Protein AF-A0A2V8Q1M4-F1 (afdb_monomer_lite)

pLDDT: mean 76.75, std 22.3, range [37.47, 98.56]

Radius of gyration: 33.98 Å; chains: 1; bounding box: 96×55×57 Å

Sequence (117 aa):
MLSSKRIPAIPNNRSHRTSIGDLMSEPSALSSDPIPDSNDELIARYRNRLDEVAELVARIRHEINNPLTGVLGQAQLLLREDLSDKARKRVQTIEELAIRIRDIVAQLRDVQKPGSE

Structure (mmCIF, N/CA/C/O backbone):
data_AF-A0A2V8Q1M4-F1
#
_entry.id   AF-A0A2V8Q1M4-F1
#
loop_
_atom_site.group_PDB
_atom_site.id
_atom_site.type_symbol
_atom_site.label_atom_id
_atom_site.label_alt_id
_atom_site.label_comp_id
_atom_site.label_asym_id
_atom_site.label_entity_id
_atom_site.label_seq_id
_atom_site.pdbx_PDB_ins_code
_atom_site.Cartn_x
_atom_site.Cartn_y
_atom_site.Cartn_z
_atom_site.occupancy
_atom_site.B_iso_or_equiv
_atom_site.auth_seq_id
_atom_site.auth_comp_id
_atom_site.auth_asym_id
_atom_site.auth_atom_id
_atom_site.pdbx_PDB_model_num
ATOM 1 N N . MET A 1 1 ? 79.508 -48.528 13.444 1.00 46.41 1 MET A N 1
ATOM 2 C CA . MET A 1 1 ? 79.043 -49.128 12.176 1.00 46.41 1 MET A CA 1
ATOM 3 C C . MET A 1 1 ? 78.119 -48.130 11.497 1.00 46.41 1 MET A C 1
ATOM 5 O O . MET A 1 1 ? 77.008 -47.924 11.964 1.00 46.41 1 MET A O 1
ATOM 9 N N . LEU A 1 2 ? 78.638 -47.410 10.498 1.00 41.03 2 LEU A N 1
ATOM 10 C CA . LEU A 1 2 ? 77.935 -46.329 9.806 1.00 41.03 2 LEU A CA 1
ATOM 11 C C . LEU A 1 2 ? 77.031 -46.913 8.713 1.00 41.03 2 LEU A C 1
ATOM 13 O O . LEU A 1 2 ? 77.524 -47.467 7.735 1.00 41.03 2 LEU A O 1
ATOM 17 N N . SER A 1 3 ? 75.714 -46.780 8.877 1.00 40.38 3 SER A N 1
ATOM 18 C CA . SER A 1 3 ? 74.740 -47.136 7.843 1.00 40.38 3 SER A CA 1
ATOM 19 C C . SER A 1 3 ? 74.539 -45.949 6.902 1.00 40.38 3 SER A C 1
ATOM 21 O O . SER A 1 3 ? 73.889 -44.963 7.247 1.00 40.38 3 SER A O 1
ATOM 23 N N . SER A 1 4 ? 75.134 -46.056 5.715 1.00 42.34 4 SER A N 1
ATOM 24 C CA . SER A 1 4 ? 75.042 -45.105 4.608 1.00 42.34 4 SER A CA 1
ATOM 25 C C . SER A 1 4 ? 73.588 -44.958 4.128 1.00 42.34 4 SER A C 1
ATOM 27 O O . SER A 1 4 ? 73.007 -45.891 3.571 1.00 42.34 4 SER A O 1
ATOM 29 N N . LYS A 1 5 ? 72.973 -43.793 4.372 1.00 48.66 5 LYS A N 1
ATOM 30 C CA . LYS A 1 5 ? 71.669 -43.412 3.803 1.00 48.66 5 LYS A CA 1
ATOM 31 C C . LYS A 1 5 ? 71.868 -43.029 2.332 1.00 48.66 5 LYS A C 1
ATOM 33 O O . LYS A 1 5 ? 72.593 -42.084 2.037 1.00 48.66 5 LYS A O 1
ATOM 38 N N . ARG A 1 6 ? 71.210 -43.744 1.411 1.00 43.50 6 ARG A N 1
ATOM 39 C CA . ARG A 1 6 ? 71.132 -43.369 -0.013 1.00 43.50 6 ARG A CA 1
ATOM 40 C C . ARG A 1 6 ? 70.381 -42.043 -0.157 1.00 43.50 6 ARG A C 1
ATOM 42 O O . ARG A 1 6 ? 69.250 -41.927 0.304 1.00 43.50 6 ARG A O 1
ATOM 49 N N . ILE A 1 7 ? 71.012 -41.073 -0.811 1.00 44.31 7 ILE A N 1
ATOM 50 C CA . ILE A 1 7 ? 70.403 -39.812 -1.248 1.00 44.31 7 ILE A CA 1
ATOM 51 C C . ILE A 1 7 ? 69.635 -40.093 -2.557 1.00 44.31 7 ILE A C 1
ATOM 53 O O . ILE A 1 7 ? 70.215 -40.715 -3.451 1.00 44.31 7 ILE A O 1
ATOM 57 N N . PRO A 1 8 ? 68.361 -39.686 -2.706 1.00 39.25 8 PRO A N 1
ATOM 58 C CA . PRO A 1 8 ? 67.649 -39.798 -3.976 1.00 39.25 8 PRO A CA 1
ATOM 59 C C . PRO A 1 8 ? 68.136 -38.736 -4.975 1.00 39.25 8 PRO A C 1
ATOM 61 O O . PRO A 1 8 ? 68.416 -37.596 -4.608 1.00 39.25 8 PRO A O 1
ATOM 64 N N . ALA A 1 9 ? 68.258 -39.133 -6.243 1.00 47.06 9 ALA A N 1
ATOM 65 C CA . ALA A 1 9 ? 68.748 -38.298 -7.335 1.00 47.06 9 ALA A CA 1
ATOM 66 C C . ALA A 1 9 ? 67.877 -37.046 -7.551 1.00 47.06 9 ALA A C 1
ATOM 68 O O . ALA A 1 9 ? 66.652 -37.130 -7.602 1.00 47.06 9 ALA A O 1
ATOM 69 N N . ILE A 1 10 ? 68.532 -35.896 -7.720 1.00 44.06 10 ILE A N 1
ATOM 70 C CA . ILE A 1 10 ? 67.909 -34.627 -8.112 1.00 44.06 10 ILE A CA 1
ATOM 71 C C . ILE A 1 10 ? 67.516 -34.741 -9.596 1.00 44.06 10 ILE A C 1
ATOM 73 O O . ILE A 1 10 ? 68.403 -34.955 -10.429 1.00 44.06 10 ILE A O 1
ATOM 77 N N . PRO A 1 11 ? 66.231 -34.614 -9.973 1.00 41.81 11 PRO A N 1
ATOM 78 C CA . PRO A 1 11 ? 65.855 -34.592 -11.377 1.00 41.81 11 PRO A CA 1
ATOM 79 C C . PRO A 1 11 ? 66.335 -33.285 -12.022 1.00 41.81 11 PRO A C 1
ATOM 81 O O . PRO A 1 11 ? 65.972 -32.184 -11.613 1.00 41.81 11 PRO A O 1
ATOM 84 N N . ASN A 1 12 ? 67.168 -33.436 -13.049 1.00 45.66 12 ASN A N 1
ATOM 85 C CA . ASN A 1 12 ? 67.625 -32.380 -13.942 1.00 45.66 12 ASN A CA 1
ATOM 86 C C . ASN A 1 12 ? 66.438 -31.861 -14.771 1.00 45.66 12 ASN A C 1
ATOM 88 O O . ASN A 1 12 ? 66.142 -32.418 -15.829 1.00 45.66 12 ASN A O 1
ATOM 92 N N . ASN A 1 13 ? 65.736 -30.832 -14.291 1.00 40.72 13 ASN A N 1
A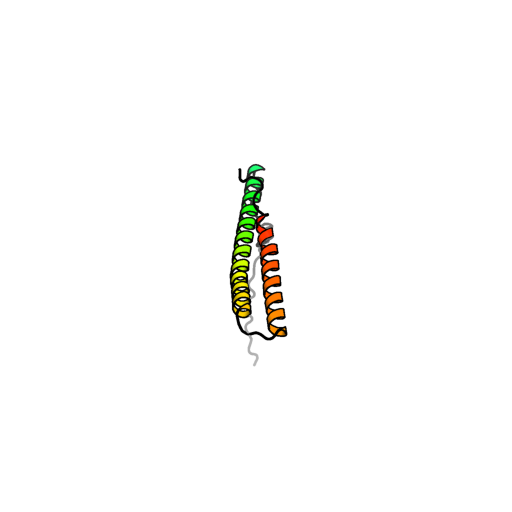TOM 93 C CA . ASN A 1 13 ? 64.693 -30.193 -15.085 1.00 40.72 13 ASN A CA 1
ATOM 94 C C . ASN A 1 13 ? 65.325 -29.103 -15.954 1.00 40.72 13 ASN A C 1
ATOM 96 O O . ASN A 1 13 ? 65.658 -28.014 -15.481 1.00 40.72 13 ASN A O 1
ATOM 100 N N . ARG A 1 14 ? 65.542 -29.449 -17.228 1.00 43.19 14 ARG A N 1
ATOM 101 C CA . ARG A 1 14 ? 65.981 -28.526 -18.278 1.00 43.19 14 ARG A CA 1
ATOM 102 C C . ARG A 1 14 ? 65.124 -27.267 -18.243 1.00 43.19 14 ARG A C 1
ATOM 104 O O . ARG A 1 14 ? 63.909 -27.330 -18.102 1.00 43.19 14 ARG A O 1
ATOM 111 N N . SER A 1 15 ? 65.791 -26.140 -18.441 1.00 48.41 15 SER A N 1
ATOM 112 C CA . SER A 1 15 ? 65.221 -24.818 -18.642 1.00 48.41 15 SER A CA 1
ATOM 113 C C . SER A 1 15 ? 64.058 -24.849 -19.640 1.00 48.41 15 SER A C 1
ATOM 115 O O . SER A 1 15 ? 64.266 -24.803 -20.853 1.00 48.41 15 SER A O 1
ATOM 117 N N . HIS A 1 16 ? 62.825 -24.882 -19.138 1.00 42.88 16 HIS A N 1
ATOM 118 C CA . HIS A 1 16 ? 61.689 -24.405 -19.904 1.00 42.88 16 HIS A CA 1
ATOM 119 C C . HIS A 1 16 ? 61.817 -22.884 -19.946 1.00 42.88 16 HIS A C 1
ATOM 121 O O . HIS A 1 16 ? 61.578 -22.195 -18.958 1.00 42.88 16 HIS A O 1
ATOM 127 N N . ARG A 1 17 ? 62.285 -22.366 -21.086 1.00 44.25 17 ARG A N 1
ATOM 128 C CA . ARG A 1 17 ? 62.056 -20.970 -21.451 1.00 44.25 17 ARG A CA 1
ATOM 129 C C . ARG A 1 17 ? 60.542 -20.782 -21.448 1.00 44.25 17 ARG A C 1
ATOM 131 O O . ARG A 1 17 ? 59.879 -21.309 -22.336 1.00 44.25 17 ARG A O 1
ATOM 138 N N . THR A 1 18 ? 60.014 -20.080 -20.453 1.00 45.28 18 THR A N 1
ATOM 139 C CA . THR A 1 18 ? 58.675 -19.499 -20.513 1.00 45.28 18 THR A CA 1
ATOM 140 C C . THR A 1 18 ? 58.617 -18.674 -21.791 1.00 45.28 18 THR A C 1
ATOM 142 O O . THR A 1 18 ? 59.376 -17.718 -21.971 1.00 45.28 18 THR A O 1
ATOM 145 N N . SER A 1 19 ? 57.791 -19.113 -22.734 1.00 51.84 19 SER A N 1
ATOM 146 C CA . SER A 1 19 ? 57.463 -18.295 -23.891 1.00 51.84 19 SER A CA 1
ATOM 147 C C . SER A 1 19 ? 56.613 -17.133 -23.386 1.00 51.84 19 SER A C 1
ATOM 149 O O . SER A 1 19 ? 55.817 -17.302 -22.466 1.00 51.84 19 SER A O 1
ATOM 151 N N . ILE A 1 20 ? 56.735 -15.958 -24.002 1.00 47.31 20 ILE A N 1
ATOM 152 C CA . ILE A 1 20 ? 55.896 -14.780 -23.709 1.00 47.31 20 ILE A CA 1
ATOM 153 C C . ILE A 1 20 ? 54.382 -15.099 -23.825 1.00 47.31 20 ILE A C 1
ATOM 155 O O . ILE A 1 20 ? 53.556 -14.352 -23.31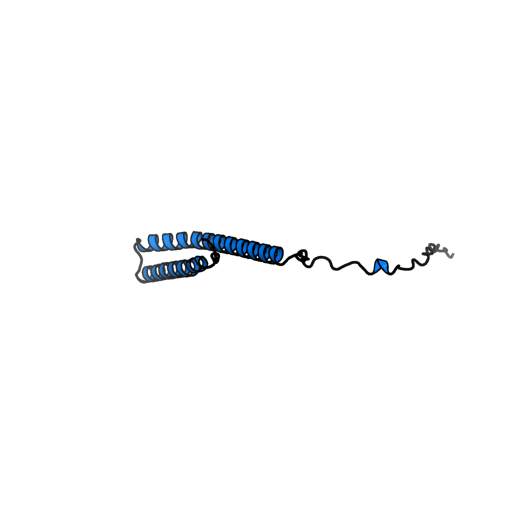2 1.00 47.31 20 ILE A O 1
ATOM 159 N N . GLY A 1 21 ? 54.017 -16.241 -24.423 1.00 46.03 21 GLY A N 1
ATOM 160 C CA . GLY A 1 21 ? 52.652 -16.771 -24.455 1.00 46.03 21 GLY A CA 1
ATOM 161 C C . GLY A 1 21 ? 52.068 -17.239 -23.112 1.00 46.03 21 GLY A C 1
ATOM 162 O O . GLY A 1 21 ? 50.849 -17.294 -23.007 1.00 46.03 21 GLY A O 1
ATOM 163 N N . ASP A 1 22 ? 52.879 -17.511 -22.082 1.00 45.72 22 ASP A N 1
ATOM 164 C CA . ASP A 1 22 ? 52.387 -18.055 -20.799 1.00 45.72 22 ASP A CA 1
ATOM 165 C C . ASP A 1 22 ? 51.968 -16.970 -19.780 1.00 45.72 22 ASP A C 1
ATOM 167 O O . ASP A 1 22 ? 51.489 -17.291 -18.695 1.00 45.72 22 ASP A O 1
ATOM 171 N N . LEU A 1 23 ? 52.122 -15.676 -20.104 1.00 44.81 23 LEU A N 1
ATOM 172 C CA . LEU A 1 23 ? 51.725 -14.560 -19.225 1.00 44.81 23 LEU A CA 1
ATOM 173 C C . LEU A 1 23 ? 50.271 -14.082 -19.423 1.00 44.81 23 LEU A C 1
ATOM 175 O O . LEU A 1 23 ? 49.864 -13.103 -18.801 1.00 44.81 23 LEU A O 1
ATOM 179 N N . MET A 1 24 ? 49.488 -14.745 -20.279 1.00 49.56 24 MET A N 1
ATOM 180 C CA . MET A 1 24 ? 48.110 -14.353 -20.617 1.00 49.56 24 MET A CA 1
ATOM 181 C C . MET A 1 24 ? 47.084 -15.362 -20.083 1.00 49.56 24 MET A C 1
ATOM 183 O O . MET A 1 24 ? 46.330 -15.982 -20.827 1.00 49.56 24 MET A O 1
ATOM 187 N N . SER A 1 25 ? 47.062 -15.557 -18.769 1.00 59.44 25 SER A N 1
ATOM 188 C CA . SER A 1 25 ? 45.979 -16.236 -18.041 1.00 59.44 25 SER A CA 1
ATOM 189 C C . SER A 1 25 ? 45.935 -15.567 -16.663 1.00 59.44 25 SER A C 1
ATOM 191 O O . SER A 1 25 ? 46.874 -15.723 -15.896 1.00 59.44 25 SER A O 1
ATOM 193 N N . GLU A 1 26 ? 45.006 -14.690 -16.294 1.00 48.47 26 GLU A N 1
ATOM 194 C CA . GLU A 1 26 ? 43.590 -14.522 -16.624 1.00 48.47 26 GLU A CA 1
ATOM 195 C C . GLU A 1 26 ? 43.176 -13.037 -16.468 1.00 48.47 26 GLU A C 1
ATOM 197 O O . GLU A 1 26 ? 43.839 -12.276 -15.759 1.00 48.47 26 GLU A O 1
ATOM 202 N N . PRO A 1 27 ? 42.005 -12.648 -17.002 1.00 46.06 27 PRO A N 1
ATOM 203 C CA . PRO A 1 27 ? 40.983 -12.131 -16.098 1.00 46.06 27 PRO A CA 1
ATOM 204 C C . PRO A 1 27 ? 39.701 -12.948 -16.266 1.00 46.06 27 PRO A C 1
ATOM 206 O O . PRO A 1 27 ? 38.933 -12.775 -17.212 1.00 46.06 27 PRO 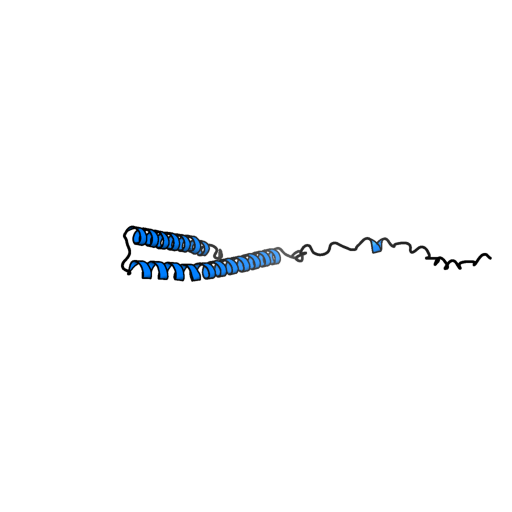A O 1
ATOM 209 N N . SER A 1 28 ? 39.487 -13.868 -15.331 1.00 52.22 28 SER A N 1
ATOM 210 C CA . SER A 1 28 ? 38.232 -14.582 -15.170 1.00 52.22 28 SER A CA 1
ATOM 211 C C . SER A 1 28 ? 37.152 -13.605 -14.698 1.00 52.22 28 SER A C 1
ATOM 213 O O . SER A 1 28 ? 37.253 -12.995 -13.635 1.00 52.22 28 SER A O 1
ATOM 215 N N . ALA A 1 29 ? 36.125 -13.478 -15.540 1.00 49.78 29 ALA A N 1
ATOM 216 C CA . ALA A 1 29 ? 34.753 -13.121 -15.197 1.00 49.78 29 ALA A CA 1
ATOM 217 C C . ALA A 1 29 ? 34.512 -11.756 -14.518 1.00 49.78 29 ALA A C 1
ATOM 219 O O . ALA A 1 29 ? 33.994 -11.670 -13.408 1.00 49.78 29 ALA A O 1
ATOM 220 N N . LEU A 1 30 ? 34.722 -10.673 -15.266 1.00 47.91 30 LEU A N 1
ATOM 221 C CA . LEU A 1 30 ? 33.760 -9.566 -15.250 1.00 47.91 30 LEU A CA 1
ATOM 222 C C . LEU A 1 30 ? 32.988 -9.641 -16.565 1.00 47.91 30 LEU A C 1
ATOM 224 O O . LEU A 1 30 ? 33.601 -9.693 -17.624 1.00 47.91 30 LEU A O 1
ATOM 228 N N . SER A 1 31 ? 31.662 -9.730 -1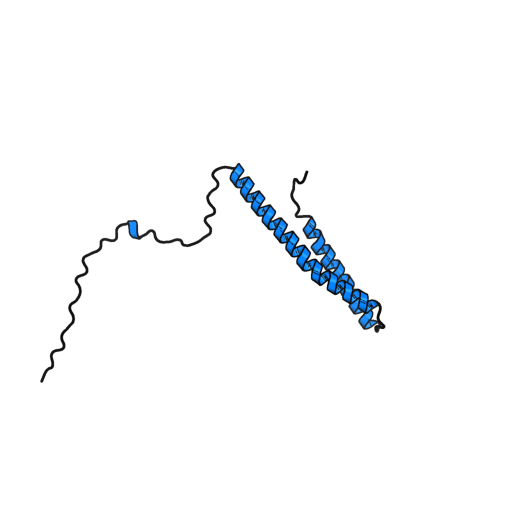6.476 1.00 58.59 31 SER A N 1
ATOM 229 C CA . SER A 1 31 ? 30.705 -9.860 -17.581 1.00 58.59 31 SER A CA 1
ATOM 230 C C . SER A 1 31 ? 31.095 -9.031 -18.813 1.00 58.59 31 SER A C 1
ATOM 232 O O . SER A 1 31 ? 30.833 -7.829 -18.872 1.00 58.59 31 SER A O 1
ATOM 234 N N . SER A 1 32 ? 31.734 -9.663 -19.797 1.00 61.16 32 SER A N 1
ATOM 235 C CA . SER A 1 32 ? 32.008 -9.049 -21.091 1.00 61.16 32 SER A CA 1
ATOM 236 C C . SER A 1 32 ? 30.783 -9.245 -21.973 1.00 61.16 32 SER A C 1
ATOM 238 O O . SER A 1 32 ? 30.745 -10.156 -22.804 1.00 61.16 32 SER A O 1
ATOM 240 N N . ASP A 1 33 ? 29.758 -8.419 -21.763 1.00 65.69 33 ASP A N 1
ATOM 241 C CA . ASP A 1 33 ? 28.701 -8.304 -22.761 1.00 65.69 33 ASP A CA 1
ATOM 242 C C . ASP A 1 33 ? 29.375 -7.933 -24.095 1.00 65.69 33 ASP A C 1
ATOM 244 O O . ASP A 1 33 ? 30.205 -7.015 -24.111 1.00 65.69 33 ASP A O 1
ATOM 248 N N . PRO A 1 34 ? 29.092 -8.643 -25.204 1.00 70.62 34 PRO A N 1
ATOM 249 C CA . PRO A 1 34 ? 29.759 -8.398 -26.481 1.00 70.62 34 PRO A CA 1
ATOM 250 C C . PRO A 1 34 ? 29.623 -6.925 -26.857 1.00 70.62 34 PRO A C 1
ATOM 252 O O . PRO A 1 34 ? 28.520 -6.396 -26.741 1.00 70.62 34 PRO A O 1
ATOM 255 N N . ILE A 1 35 ? 30.687 -6.247 -27.292 1.00 71.31 35 ILE A N 1
ATOM 256 C CA . ILE A 1 35 ? 30.564 -4.848 -27.723 1.00 71.31 35 ILE A CA 1
ATOM 257 C C . ILE A 1 35 ? 29.605 -4.821 -28.927 1.00 71.31 35 ILE A C 1
ATOM 259 O O . ILE A 1 35 ? 29.854 -5.543 -29.885 1.00 71.31 35 ILE A O 1
ATOM 263 N N . PRO A 1 36 ? 28.486 -4.084 -28.867 1.00 68.75 36 PRO A N 1
ATOM 264 C CA . PRO A 1 36 ? 27.505 -4.058 -29.949 1.00 68.75 36 PRO A CA 1
ATOM 265 C C . PRO A 1 36 ? 28.089 -3.430 -31.218 1.00 68.75 36 PRO A C 1
ATOM 267 O O . PRO A 1 36 ? 28.742 -2.386 -31.156 1.00 68.75 36 PRO A O 1
ATOM 270 N N . ASP A 1 37 ? 27.810 -4.052 -32.364 1.00 73.56 37 ASP A N 1
ATOM 271 C CA . ASP A 1 37 ? 28.412 -3.715 -33.661 1.00 73.56 37 ASP A CA 1
ATOM 272 C C . ASP A 1 37 ? 27.743 -2.490 -34.324 1.00 73.56 37 ASP A C 1
ATOM 274 O O . ASP A 1 37 ? 28.246 -1.945 -35.308 1.00 73.56 37 ASP A O 1
ATOM 278 N N . SER A 1 38 ? 26.603 -2.024 -33.791 1.00 83.81 38 SER A N 1
ATOM 279 C CA . SER A 1 38 ? 25.845 -0.879 -34.315 1.00 83.81 38 SER A CA 1
ATOM 280 C C . SER A 1 38 ? 25.033 -0.137 -33.243 1.00 83.81 38 SER A C 1
ATOM 282 O O . SER A 1 38 ? 24.658 -0.695 -32.208 1.00 83.81 38 SER A O 1
ATOM 284 N N . ASN A 1 39 ? 24.699 1.133 -33.514 1.00 85.38 39 ASN A N 1
ATOM 285 C CA . ASN A 1 39 ? 23.813 1.934 -32.656 1.00 85.38 39 ASN A CA 1
ATOM 286 C C . ASN A 1 39 ? 22.425 1.292 -32.486 1.00 85.38 39 ASN A C 1
ATOM 288 O O . ASN A 1 39 ? 21.838 1.393 -31.410 1.00 85.38 39 ASN A O 1
ATOM 292 N N . ASP A 1 40 ? 21.920 0.600 -33.509 1.00 86.44 40 ASP A N 1
ATOM 293 C CA . ASP A 1 40 ? 20.630 -0.095 -33.449 1.00 86.44 40 ASP A CA 1
ATOM 294 C C . ASP A 1 40 ? 20.672 -1.276 -32.474 1.00 86.44 40 ASP A C 1
ATOM 296 O O . ASP A 1 40 ? 19.730 -1.481 -31.706 1.00 86.44 40 ASP A O 1
ATOM 300 N N . GLU A 1 41 ? 21.789 -2.007 -32.433 1.00 85.75 41 GLU A N 1
ATOM 301 C CA . GLU A 1 41 ? 21.996 -3.094 -31.476 1.00 85.75 41 GLU A CA 1
ATOM 302 C C . GLU A 1 41 ? 22.127 -2.567 -30.037 1.00 85.75 41 GLU A C 1
ATOM 304 O O . GLU A 1 41 ? 21.527 -3.130 -29.119 1.00 85.75 41 GLU A O 1
ATOM 309 N N . LEU A 1 42 ? 22.828 -1.444 -29.830 1.00 86.69 42 LEU A N 1
ATOM 310 C CA . LEU A 1 42 ? 22.864 -0.748 -28.535 1.00 86.69 42 LEU A CA 1
ATOM 311 C C . LEU A 1 42 ? 21.457 -0.382 -28.062 1.00 86.69 42 LEU A C 1
ATOM 313 O O . LEU A 1 42 ? 21.074 -0.699 -26.935 1.00 86.69 42 LEU A O 1
ATOM 317 N N . ILE A 1 43 ? 20.675 0.268 -28.926 1.00 88.50 43 ILE A N 1
ATOM 318 C CA . ILE A 1 43 ? 19.306 0.691 -28.617 1.00 88.50 43 ILE A CA 1
ATOM 319 C C . ILE A 1 43 ? 18.427 -0.527 -28.308 1.00 88.50 43 ILE A C 1
ATOM 321 O O . ILE A 1 43 ? 17.660 -0.495 -27.344 1.00 88.50 43 ILE A O 1
ATOM 325 N N . ALA A 1 44 ? 18.549 -1.610 -29.080 1.00 88.88 44 ALA A N 1
ATOM 326 C CA . ALA A 1 44 ? 17.820 -2.852 -28.836 1.00 88.88 44 ALA A CA 1
ATOM 327 C C . ALA A 1 44 ? 18.172 -3.465 -27.471 1.00 88.88 44 ALA A C 1
ATOM 329 O O . ALA A 1 44 ? 17.274 -3.855 -26.724 1.00 88.88 44 ALA A O 1
ATOM 330 N N . ARG A 1 45 ? 19.454 -3.480 -27.089 1.00 87.06 45 ARG A N 1
ATOM 331 C CA . ARG A 1 45 ? 19.887 -3.972 -25.772 1.00 87.06 45 ARG A CA 1
ATOM 332 C C . ARG A 1 45 ? 19.359 -3.122 -24.623 1.00 87.06 45 ARG A C 1
ATOM 334 O O . ARG A 1 45 ? 18.837 -3.676 -23.658 1.00 87.06 45 ARG A O 1
ATOM 341 N N . TYR A 1 46 ? 19.437 -1.794 -24.727 1.00 88.94 46 TYR A N 1
ATOM 342 C CA . TYR A 1 46 ? 18.873 -0.908 -23.705 1.00 88.94 46 TYR A CA 1
ATOM 343 C C . TYR A 1 46 ? 17.359 -1.092 -23.566 1.00 88.94 46 TYR A C 1
ATOM 345 O O . TYR A 1 46 ? 16.860 -1.130 -22.445 1.00 88.94 46 TYR A O 1
ATOM 353 N N . ARG A 1 47 ? 16.629 -1.273 -24.676 1.00 89.25 47 ARG A N 1
ATOM 354 C CA . ARG A 1 47 ? 15.190 -1.583 -24.648 1.00 89.25 47 ARG A CA 1
ATOM 355 C C . ARG A 1 47 ? 14.903 -2.895 -23.924 1.00 89.25 47 ARG A C 1
ATOM 357 O O . ARG A 1 47 ? 14.083 -2.895 -23.015 1.00 89.25 47 ARG A O 1
ATOM 364 N N . ASN A 1 48 ? 15.616 -3.970 -24.259 1.00 90.50 48 ASN A N 1
ATOM 365 C CA . ASN A 1 48 ? 15.450 -5.260 -23.583 1.00 90.50 48 ASN A CA 1
ATOM 366 C C . ASN A 1 48 ? 15.708 -5.137 -22.079 1.00 90.50 48 ASN A C 1
ATOM 368 O O . ASN A 1 48 ? 14.931 -5.637 -21.271 1.00 90.50 48 ASN A O 1
ATOM 372 N N . ARG A 1 49 ? 16.750 -4.395 -21.689 1.00 89.00 49 ARG A N 1
ATOM 373 C CA . ARG A 1 49 ? 17.054 -4.172 -20.277 1.00 89.00 49 ARG A CA 1
ATOM 374 C C . ARG A 1 49 ? 15.960 -3.385 -19.553 1.00 89.00 49 ARG A C 1
ATOM 376 O O . ARG A 1 49 ? 15.649 -3.691 -18.405 1.00 89.00 49 ARG A O 1
ATOM 383 N N . LEU A 1 50 ? 15.383 -2.371 -20.195 1.00 90.56 50 LEU A N 1
ATOM 384 C CA . LEU A 1 50 ? 14.256 -1.622 -19.634 1.00 90.56 50 LEU A CA 1
ATOM 385 C C . LEU A 1 50 ? 13.009 -2.502 -19.500 1.00 90.56 50 LEU A C 1
ATOM 387 O O . LEU A 1 50 ? 12.315 -2.400 -18.491 1.00 90.56 50 LEU A O 1
ATOM 391 N N . ASP A 1 51 ? 12.765 -3.392 -20.460 1.00 88.44 51 ASP A N 1
ATOM 392 C CA . ASP A 1 51 ? 11.644 -4.335 -20.428 1.00 88.44 51 ASP A CA 1
ATOM 393 C C . ASP A 1 51 ? 11.796 -5.351 -19.286 1.00 88.44 51 ASP A C 1
ATOM 395 O O . ASP A 1 51 ? 10.849 -5.564 -18.528 1.00 88.44 51 ASP A O 1
ATOM 399 N N . GLU A 1 52 ? 12.998 -5.899 -19.080 1.00 91.62 52 GLU A N 1
ATOM 400 C CA . GLU A 1 52 ? 13.318 -6.758 -17.929 1.00 91.62 52 GLU A CA 1
ATOM 401 C C . GLU A 1 52 ? 13.064 -6.045 -16.592 1.00 91.62 52 GLU A C 1
ATOM 403 O O . GLU A 1 52 ? 12.484 -6.617 -15.662 1.00 91.62 52 GLU A O 1
ATOM 408 N N . VAL A 1 53 ? 13.486 -4.780 -16.486 1.00 90.88 53 VAL A N 1
ATOM 409 C CA . VAL A 1 53 ? 13.278 -3.962 -15.285 1.00 90.88 53 VAL A CA 1
ATOM 410 C C . VAL A 1 53 ? 11.790 -3.687 -15.069 1.00 90.88 53 VAL A C 1
ATOM 412 O O . VAL A 1 53 ? 11.307 -3.833 -13.946 1.00 90.88 53 VAL A O 1
ATOM 415 N N . ALA A 1 54 ? 11.046 -3.337 -16.118 1.00 88.94 54 ALA A N 1
ATOM 416 C CA . ALA A 1 54 ? 9.609 -3.095 -16.035 1.00 88.94 54 ALA A CA 1
ATOM 417 C C . ALA A 1 54 ? 8.849 -4.354 -15.586 1.00 88.94 54 ALA A C 1
ATOM 419 O O . ALA A 1 54 ? 7.971 -4.282 -14.721 1.00 88.94 54 ALA A O 1
ATOM 420 N N . GLU A 1 55 ? 9.223 -5.523 -16.110 1.00 90.75 55 GLU A N 1
ATOM 421 C CA . GLU A 1 55 ? 8.635 -6.802 -15.716 1.00 90.75 55 GLU A CA 1
ATOM 422 C C . GLU A 1 55 ? 8.946 -7.144 -14.249 1.00 90.75 55 GLU A C 1
ATOM 424 O O . GLU A 1 55 ? 8.065 -7.573 -13.498 1.00 90.75 55 GLU A O 1
ATOM 429 N N . LEU A 1 56 ? 10.182 -6.900 -13.800 1.00 92.12 56 LEU A N 1
ATOM 430 C CA . LEU A 1 56 ? 10.563 -7.066 -12.398 1.00 92.12 56 LEU A CA 1
ATOM 431 C C . LEU A 1 56 ? 9.751 -6.146 -11.476 1.00 92.12 56 LEU A C 1
ATOM 433 O O . LEU A 1 56 ? 9.225 -6.609 -10.464 1.00 92.12 56 LEU A O 1
ATOM 437 N N . VAL A 1 57 ? 9.599 -4.868 -11.833 1.00 91.56 57 VAL A N 1
ATOM 438 C CA . VAL A 1 57 ? 8.787 -3.906 -11.070 1.00 91.56 57 VAL A CA 1
ATOM 439 C C . VAL A 1 57 ? 7.329 -4.363 -10.996 1.00 91.56 57 VAL A C 1
ATOM 441 O O . VAL A 1 57 ? 6.720 -4.312 -9.924 1.00 91.56 57 VAL A O 1
ATOM 444 N N . ALA A 1 58 ? 6.769 -4.866 -12.100 1.00 90.69 58 ALA A N 1
ATOM 445 C CA . ALA A 1 58 ? 5.417 -5.410 -12.116 1.00 90.69 58 ALA A CA 1
ATOM 446 C C . ALA A 1 58 ? 5.273 -6.606 -11.160 1.00 90.69 58 ALA A C 1
ATOM 448 O O . ALA A 1 58 ? 4.330 -6.627 -10.365 1.00 90.69 58 ALA A O 1
ATOM 449 N N . ARG A 1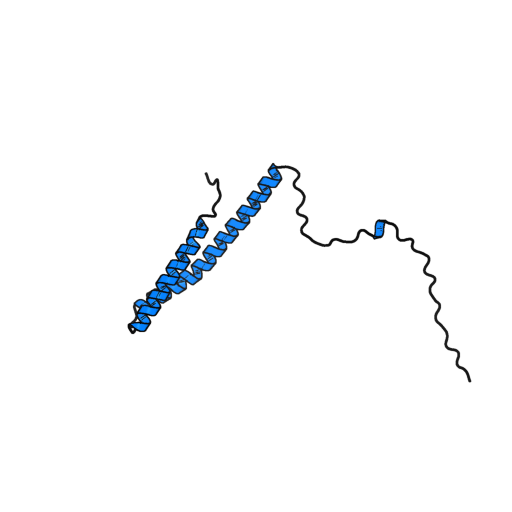 59 ? 6.216 -7.559 -11.181 1.00 92.56 59 ARG A N 1
ATOM 450 C CA . ARG A 1 59 ? 6.232 -8.704 -10.252 1.00 92.56 59 ARG A CA 1
ATOM 451 C C . ARG A 1 59 ? 6.293 -8.259 -8.794 1.00 92.56 59 ARG A C 1
ATOM 453 O O . ARG A 1 59 ? 5.437 -8.665 -8.014 1.00 92.56 59 ARG A O 1
ATOM 460 N N . ILE A 1 60 ? 7.219 -7.362 -8.450 1.00 92.56 60 ILE A N 1
ATOM 461 C CA . ILE A 1 60 ? 7.359 -6.821 -7.088 1.00 92.56 60 ILE A CA 1
ATOM 462 C C . ILE A 1 60 ? 6.050 -6.171 -6.626 1.00 92.56 60 ILE A C 1
ATOM 464 O O . ILE A 1 60 ? 5.573 -6.434 -5.523 1.00 92.56 60 ILE A O 1
ATOM 468 N N . ARG A 1 61 ? 5.419 -5.357 -7.481 1.00 92.50 61 ARG A N 1
ATOM 469 C CA . ARG A 1 61 ? 4.124 -4.733 -7.178 1.00 92.50 61 ARG A CA 1
ATOM 470 C C . ARG A 1 61 ? 3.056 -5.781 -6.856 1.00 92.50 61 ARG A C 1
ATOM 472 O O . ARG A 1 61 ? 2.302 -5.607 -5.899 1.00 92.50 61 ARG A O 1
ATOM 479 N N . HIS A 1 62 ? 2.973 -6.849 -7.648 1.00 93.25 62 HIS A N 1
ATOM 480 C CA . HIS A 1 62 ? 2.024 -7.936 -7.402 1.00 93.25 62 HIS A CA 1
ATOM 481 C C . HIS A 1 62 ? 2.320 -8.663 -6.085 1.00 93.25 62 HIS A C 1
ATOM 483 O O . HIS A 1 62 ? 1.414 -8.835 -5.272 1.00 93.25 62 HIS A O 1
ATOM 489 N N . GLU A 1 63 ? 3.578 -9.015 -5.829 1.00 95.75 63 GLU A N 1
ATOM 490 C CA . GLU A 1 63 ? 3.981 -9.712 -4.605 1.00 95.75 63 GLU A CA 1
ATOM 491 C C . GLU A 1 63 ? 3.779 -8.886 -3.335 1.00 95.75 63 GLU A C 1
ATOM 493 O O . GLU A 1 63 ? 3.491 -9.471 -2.297 1.00 95.75 63 GLU A O 1
ATOM 498 N N . ILE A 1 64 ? 3.864 -7.552 -3.403 1.00 94.81 64 ILE A N 1
ATOM 499 C CA . ILE A 1 64 ? 3.557 -6.667 -2.268 1.00 94.81 64 ILE A CA 1
ATOM 500 C C . ILE A 1 64 ? 2.046 -6.501 -2.081 1.00 94.81 64 ILE A C 1
ATOM 502 O O . ILE A 1 64 ? 1.547 -6.550 -0.954 1.00 94.81 64 ILE A O 1
ATOM 506 N N . ASN A 1 65 ? 1.292 -6.316 -3.166 1.00 93.56 65 ASN A N 1
ATOM 507 C CA . ASN A 1 65 ? -0.157 -6.126 -3.076 1.00 93.56 65 ASN A CA 1
ATOM 508 C C . ASN A 1 65 ? -0.879 -7.362 -2.517 1.00 93.56 65 ASN A C 1
ATOM 510 O O . ASN A 1 65 ? -1.917 -7.217 -1.869 1.00 93.56 65 ASN A O 1
ATOM 514 N N . ASN A 1 66 ? -0.329 -8.561 -2.718 1.00 93.81 66 ASN A N 1
ATOM 515 C CA . ASN A 1 66 ? -0.895 -9.813 -2.213 1.00 93.81 66 ASN A CA 1
ATOM 516 C C . ASN A 1 66 ? -1.021 -9.853 -0.670 1.00 93.81 66 ASN A C 1
ATOM 518 O O . ASN A 1 66 ? -2.148 -9.924 -0.171 1.00 93.81 66 ASN A O 1
ATOM 522 N N . PRO A 1 67 ? 0.065 -9.762 0.123 1.00 96.25 67 PRO A N 1
ATOM 523 C CA . PRO A 1 67 ? -0.024 -9.724 1.580 1.00 96.25 67 PRO A CA 1
ATOM 524 C C . PRO A 1 67 ? -0.751 -8.473 2.077 1.00 96.25 67 PRO A C 1
ATOM 526 O O . PRO A 1 67 ? -1.474 -8.550 3.066 1.00 96.25 67 PRO A O 1
ATOM 529 N N . LEU A 1 68 ? -0.628 -7.338 1.382 1.00 96.50 68 LEU A N 1
ATOM 530 C CA . LEU A 1 68 ? -1.305 -6.101 1.763 1.00 96.50 68 LEU A CA 1
ATOM 531 C C . LEU A 1 68 ? -2.833 -6.221 1.693 1.00 96.50 68 LEU A C 1
ATOM 533 O O . LEU A 1 68 ? -3.532 -5.741 2.582 1.00 96.50 68 LEU A O 1
ATOM 537 N N . THR A 1 69 ? -3.341 -6.912 0.670 1.00 95.38 69 THR A N 1
ATOM 538 C CA . THR A 1 69 ? -4.766 -7.250 0.548 1.00 95.38 69 THR A CA 1
ATOM 539 C C . THR A 1 69 ? -5.218 -8.110 1.728 1.00 95.38 69 THR A C 1
ATOM 541 O O . THR A 1 69 ? -6.276 -7.861 2.302 1.00 95.38 69 THR A O 1
ATOM 544 N N . GLY A 1 70 ? -4.390 -9.075 2.144 1.00 97.56 70 GLY A N 1
ATOM 545 C CA . GLY A 1 70 ? -4.641 -9.892 3.331 1.00 97.56 70 GLY A CA 1
ATOM 546 C C . GLY A 1 70 ? -4.686 -9.069 4.622 1.00 97.56 70 GLY A C 1
ATOM 547 O O . GLY A 1 70 ? -5.637 -9.193 5.390 1.00 97.56 70 GLY A O 1
ATOM 548 N N . VAL A 1 71 ? -3.702 -8.191 4.841 1.00 97.88 71 VAL A N 1
ATOM 549 C CA . VAL A 1 71 ? -3.650 -7.290 6.009 1.00 97.88 71 VAL A CA 1
ATOM 550 C C . VAL A 1 71 ? -4.876 -6.382 6.057 1.00 97.88 71 VAL A C 1
ATOM 552 O O . VAL A 1 71 ? -5.501 -6.261 7.110 1.00 97.88 71 VAL A O 1
ATOM 555 N N . LEU A 1 72 ? -5.250 -5.784 4.923 1.00 97.69 72 LEU A N 1
ATOM 556 C CA . LEU A 1 72 ? -6.417 -4.913 4.832 1.00 97.69 72 LEU A CA 1
ATOM 557 C C . LEU A 1 72 ? -7.708 -5.679 5.140 1.00 97.69 72 LEU A C 1
ATOM 559 O O . LEU A 1 72 ? -8.513 -5.219 5.944 1.00 97.69 72 LEU A O 1
ATOM 563 N N . GLY A 1 73 ? -7.866 -6.876 4.568 1.00 97.69 73 GLY A N 1
ATOM 564 C CA . GLY A 1 73 ? -9.009 -7.742 4.844 1.00 97.69 73 GLY A CA 1
ATOM 565 C C . GLY A 1 73 ? -9.116 -8.115 6.324 1.00 97.69 73 GLY A C 1
ATOM 566 O O . GLY A 1 73 ? -10.193 -8.008 6.902 1.00 97.69 73 GLY A O 1
ATOM 567 N N . GLN A 1 74 ? -8.006 -8.482 6.970 1.00 98.38 74 GLN A N 1
ATOM 568 C CA . GLN A 1 74 ? -7.988 -8.790 8.406 1.00 98.38 74 GLN A CA 1
ATOM 569 C C . GLN A 1 74 ? -8.328 -7.569 9.268 1.00 98.38 74 GLN A C 1
ATOM 571 O O . GLN A 1 74 ? -9.136 -7.679 10.188 1.00 98.38 74 GLN A O 1
ATOM 576 N N . ALA A 1 75 ? -7.772 -6.394 8.956 1.00 98.25 75 ALA A N 1
ATOM 577 C CA . ALA A 1 75 ? -8.112 -5.158 9.658 1.00 98.25 75 ALA A CA 1
ATOM 578 C C . ALA A 1 75 ? -9.610 -4.832 9.524 1.00 98.25 75 ALA A C 1
ATOM 580 O O . ALA A 1 75 ? -10.277 -4.532 10.513 1.00 98.25 75 ALA A O 1
ATOM 581 N N . GLN A 1 76 ? -10.164 -4.975 8.320 1.00 97.88 76 GLN A N 1
ATOM 582 C CA . GLN A 1 76 ? -11.583 -4.745 8.050 1.00 97.88 76 GLN A CA 1
ATOM 583 C C . GLN A 1 76 ? -12.498 -5.747 8.753 1.00 97.88 76 GLN A C 1
ATOM 585 O O . GLN A 1 76 ? -13.570 -5.358 9.212 1.00 97.88 76 GLN A O 1
ATOM 590 N N . LEU A 1 77 ? -12.098 -7.017 8.862 1.00 98.44 77 LEU A N 1
ATOM 591 C CA . LEU A 1 77 ? -12.834 -8.016 9.638 1.00 98.44 77 LEU A CA 1
ATOM 592 C C . LEU A 1 77 ? -12.824 -7.669 11.133 1.00 98.44 77 LEU A C 1
ATOM 594 O O . LEU A 1 77 ? -13.893 -7.605 11.734 1.00 98.44 77 LEU A O 1
ATOM 598 N N . LEU A 1 78 ? -11.661 -7.333 11.700 1.00 98.31 78 LEU A N 1
ATOM 599 C CA . LEU A 1 78 ? -11.535 -6.928 13.106 1.00 98.31 78 LEU A CA 1
ATOM 600 C C . LEU A 1 78 ? -12.390 -5.700 13.448 1.00 98.31 78 LEU A C 1
ATOM 602 O O . LEU A 1 78 ? -12.993 -5.646 14.514 1.00 98.31 78 LEU A O 1
ATOM 606 N N . LEU A 1 79 ? -12.505 -4.716 12.550 1.00 97.81 79 LEU A N 1
ATOM 607 C CA . LEU A 1 79 ? -13.335 -3.522 12.787 1.00 97.81 79 LEU A CA 1
ATOM 608 C C . LEU A 1 79 ? -14.838 -3.817 12.916 1.00 97.81 79 LEU A C 1
ATOM 610 O O . LEU A 1 79 ? -15.577 -2.957 13.417 1.00 97.81 79 LEU A O 1
ATOM 614 N N . ARG A 1 80 ? -15.281 -5.001 12.473 1.00 97.75 80 ARG A N 1
ATOM 615 C CA . ARG A 1 80 ? -16.664 -5.492 12.596 1.00 97.75 80 ARG A CA 1
ATOM 616 C C . ARG A 1 80 ? -16.908 -6.245 13.904 1.00 97.75 80 ARG A C 1
ATOM 618 O O . ARG A 1 80 ? -18.064 -6.499 14.223 1.00 97.75 80 ARG A O 1
ATOM 625 N N . GLU A 1 81 ? -15.855 -6.598 14.635 1.00 97.81 81 GLU A N 1
ATOM 626 C CA . GLU A 1 81 ? -15.954 -7.228 15.949 1.00 97.81 81 GLU A CA 1
ATOM 627 C C . GLU A 1 81 ? -16.201 -6.191 17.055 1.00 97.81 81 GLU A C 1
ATOM 629 O O . GLU A 1 81 ? -16.081 -4.972 16.854 1.00 97.81 81 GLU A O 1
ATOM 634 N N . ASP A 1 82 ? -16.554 -6.684 18.244 1.00 97.62 82 ASP A N 1
ATOM 635 C CA . ASP A 1 82 ? -16.659 -5.849 19.436 1.00 97.62 82 ASP A CA 1
ATOM 636 C C . ASP A 1 82 ? -15.260 -5.602 20.018 1.00 97.62 82 ASP A C 1
ATOM 638 O O . ASP A 1 82 ? -14.608 -6.488 20.574 1.00 97.62 82 ASP A O 1
ATOM 642 N N . LEU A 1 83 ? -14.768 -4.380 19.826 1.00 97.75 83 LEU A N 1
ATOM 643 C CA . LEU A 1 83 ? -13.430 -3.947 20.203 1.00 97.75 83 LEU A CA 1
ATOM 644 C C . LEU A 1 83 ? -13.531 -2.781 21.178 1.00 97.75 83 LEU A C 1
ATOM 646 O O . LEU A 1 83 ? -14.271 -1.829 20.937 1.00 97.75 83 LEU A O 1
ATOM 650 N N . SER A 1 84 ? -12.672 -2.779 22.201 1.00 98.44 84 SER A N 1
ATOM 651 C CA . SER A 1 84 ? -12.435 -1.565 22.993 1.00 98.44 84 SER A CA 1
ATOM 652 C C . SER A 1 84 ? -12.018 -0.392 22.095 1.00 98.44 84 SER A C 1
ATOM 654 O O . SER A 1 84 ? -11.327 -0.593 21.090 1.00 98.44 84 SER A O 1
ATOM 656 N N . ASP A 1 85 ? -12.324 0.843 22.498 1.00 98.12 85 ASP A N 1
ATOM 657 C CA . ASP A 1 85 ? -11.972 2.051 21.733 1.00 98.12 85 ASP A CA 1
ATOM 658 C C . ASP A 1 85 ? -10.480 2.116 21.373 1.00 98.12 85 ASP A C 1
ATOM 660 O O . ASP A 1 85 ? -10.091 2.484 20.261 1.00 98.12 85 ASP A O 1
ATOM 664 N N . LYS A 1 86 ? -9.617 1.692 22.305 1.00 98.38 86 LYS A N 1
ATOM 665 C CA . LYS A 1 86 ? -8.164 1.646 22.099 1.00 98.38 86 LYS A CA 1
ATOM 666 C C . LYS A 1 86 ? -7.770 0.634 21.023 1.00 98.38 86 LYS A C 1
ATOM 668 O O . LYS A 1 86 ? -6.861 0.916 20.242 1.00 98.38 86 LYS A O 1
ATOM 673 N N . ALA A 1 87 ? -8.404 -0.538 21.001 1.00 98.38 87 ALA A N 1
ATOM 674 C CA . ALA A 1 87 ? -8.150 -1.560 19.990 1.00 98.38 87 ALA A CA 1
ATOM 675 C C . ALA A 1 87 ? -8.688 -1.113 18.626 1.00 98.38 87 ALA A C 1
ATOM 677 O O . ALA A 1 87 ? -7.935 -1.129 17.655 1.00 98.38 87 ALA A O 1
ATOM 678 N N . ARG A 1 88 ? -9.923 -0.598 18.572 1.00 98.56 88 ARG A N 1
ATOM 679 C CA . ARG A 1 88 ? -10.531 -0.053 17.350 1.00 98.56 88 ARG A CA 1
ATOM 680 C C . ARG A 1 88 ? -9.644 1.010 16.701 1.00 98.56 88 ARG A C 1
ATOM 682 O O . ARG A 1 88 ? -9.340 0.899 15.518 1.00 98.56 88 ARG A O 1
ATOM 689 N N . LYS A 1 89 ? -9.136 1.972 17.482 1.00 98.50 89 LYS A N 1
ATOM 690 C CA . LYS A 1 89 ? -8.231 3.018 16.975 1.00 98.50 89 LYS A CA 1
ATOM 691 C C . LYS A 1 89 ? -6.936 2.449 16.388 1.00 98.50 89 LYS A C 1
ATOM 693 O O . LYS A 1 89 ? -6.456 2.935 15.373 1.00 98.50 89 LYS A O 1
ATOM 698 N N . ARG A 1 90 ? -6.370 1.403 17.002 1.00 98.56 90 ARG A N 1
ATOM 699 C CA . ARG A 1 90 ? -5.168 0.731 16.476 1.00 98.56 90 ARG A CA 1
ATOM 700 C C . ARG A 1 90 ? -5.447 0.021 15.157 1.00 98.56 90 ARG A C 1
ATOM 702 O O . ARG A 1 90 ? -4.628 0.126 14.253 1.00 98.56 90 ARG A O 1
ATOM 709 N N . VAL A 1 91 ? -6.580 -0.672 15.043 1.00 98.50 91 VAL A N 1
ATOM 710 C CA . VAL A 1 91 ? -6.960 -1.362 13.803 1.00 98.50 91 VAL A CA 1
ATOM 711 C C . VAL A 1 91 ? -7.222 -0.360 12.674 1.00 98.50 91 VAL A C 1
ATOM 713 O O . VAL A 1 91 ? -6.739 -0.578 11.570 1.00 98.50 91 VAL A O 1
ATOM 716 N N . GLN A 1 92 ? -7.869 0.776 12.958 1.00 98.50 92 GLN A N 1
ATOM 717 C CA . GLN A 1 92 ? -8.023 1.871 11.987 1.00 98.50 92 GLN A CA 1
ATOM 718 C C . GLN A 1 92 ? -6.668 2.391 11.497 1.00 98.50 92 GLN A C 1
ATOM 720 O O . GLN A 1 92 ? -6.454 2.521 10.298 1.00 98.50 92 GLN A O 1
ATOM 725 N N . THR A 1 93 ? -5.706 2.601 12.402 1.00 98.56 93 THR A N 1
ATOM 726 C CA . THR A 1 93 ? -4.345 2.993 12.003 1.00 98.56 93 THR A CA 1
ATOM 727 C C . THR A 1 93 ? -3.668 1.933 11.128 1.00 98.56 93 THR A C 1
ATOM 729 O O . THR A 1 93 ? -2.975 2.284 10.177 1.00 98.56 93 THR A O 1
ATOM 732 N N . ILE A 1 94 ? -3.854 0.639 11.414 1.00 98.44 94 ILE A N 1
ATOM 733 C CA . ILE A 1 94 ? -3.328 -0.444 10.564 1.00 98.44 94 ILE A CA 1
ATOM 734 C C . ILE A 1 94 ? -3.956 -0.382 9.166 1.00 98.44 94 ILE A C 1
ATOM 736 O O . ILE A 1 94 ? -3.229 -0.472 8.177 1.00 98.44 94 ILE A O 1
ATOM 740 N N . GLU A 1 95 ? -5.276 -0.197 9.080 1.00 98.31 95 GLU A N 1
ATOM 741 C CA . GLU A 1 95 ? -6.002 -0.067 7.813 1.00 98.31 95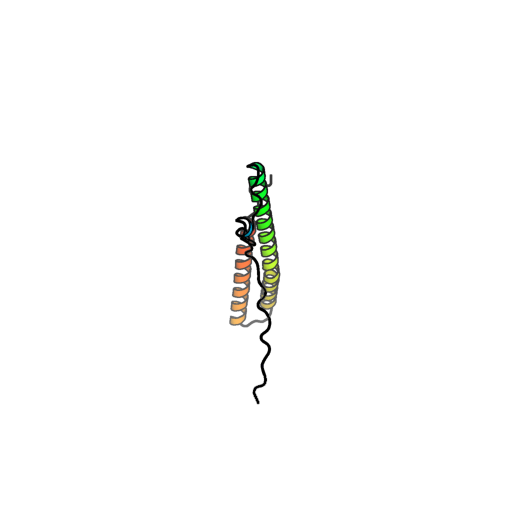 GLU A CA 1
ATOM 742 C C . GLU A 1 95 ? -5.486 1.126 6.989 1.00 98.31 95 GLU A C 1
ATOM 744 O O . GLU A 1 95 ? -5.124 0.966 5.823 1.00 98.31 95 GLU A O 1
ATOM 749 N N . GLU A 1 96 ? -5.368 2.302 7.609 1.00 98.12 96 GLU A N 1
ATOM 750 C CA . GLU A 1 96 ? -4.864 3.527 6.977 1.00 98.12 96 GLU A CA 1
ATOM 751 C C . GLU A 1 96 ? -3.429 3.367 6.456 1.00 98.12 96 GLU A C 1
ATOM 753 O O . GLU A 1 96 ? -3.114 3.773 5.334 1.00 98.12 96 GLU A O 1
ATOM 758 N N . LEU A 1 97 ? -2.546 2.748 7.246 1.00 98.00 97 LEU A N 1
ATOM 759 C CA . LEU A 1 97 ? -1.166 2.485 6.837 1.00 98.00 97 LEU A CA 1
ATOM 760 C C . LEU A 1 97 ? -1.101 1.480 5.684 1.00 98.00 97 LEU A C 1
ATOM 762 O O . LEU A 1 97 ? -0.330 1.689 4.745 1.00 98.00 97 LEU A O 1
ATOM 766 N N . ALA A 1 98 ? -1.916 0.423 5.719 1.00 97.44 98 ALA A N 1
ATOM 767 C CA . ALA A 1 98 ? -1.987 -0.549 4.635 1.00 97.44 98 ALA A CA 1
ATOM 768 C C . ALA A 1 98 ? -2.475 0.105 3.331 1.00 97.44 98 ALA A C 1
ATOM 770 O O . ALA A 1 98 ? -1.867 -0.089 2.279 1.00 97.44 98 ALA A O 1
ATOM 771 N N . ILE A 1 99 ? -3.509 0.950 3.399 1.00 96.31 99 ILE A N 1
ATOM 772 C CA . ILE A 1 99 ? -3.990 1.742 2.258 1.00 96.31 99 ILE A CA 1
ATOM 773 C C . ILE A 1 99 ? -2.880 2.647 1.717 1.00 96.31 99 ILE A C 1
ATOM 775 O O . ILE A 1 99 ? -2.614 2.643 0.518 1.00 96.31 99 ILE A O 1
ATOM 779 N N . ARG A 1 100 ? -2.161 3.360 2.588 1.00 96.75 100 ARG A N 1
ATOM 780 C CA . ARG A 1 100 ? -1.065 4.236 2.162 1.00 96.75 100 ARG A CA 1
ATOM 781 C C . ARG A 1 100 ? 0.053 3.472 1.448 1.00 96.75 100 ARG A C 1
ATOM 783 O O . ARG A 1 100 ? 0.567 3.955 0.443 1.00 96.75 100 ARG A O 1
ATOM 790 N N . ILE A 1 101 ? 0.431 2.292 1.944 1.00 95.62 101 ILE A N 1
ATOM 791 C CA . ILE A 1 101 ? 1.433 1.438 1.285 1.00 95.62 101 ILE A CA 1
ATOM 792 C C . ILE A 1 101 ? 0.939 1.020 -0.102 1.00 95.62 101 ILE A C 1
ATOM 794 O O . ILE A 1 101 ? 1.701 1.104 -1.063 1.00 95.62 101 ILE A O 1
ATOM 798 N N . ARG A 1 102 ? -0.336 0.629 -0.224 1.00 93.06 102 ARG A N 1
ATOM 799 C CA . ARG A 1 102 ? -0.949 0.242 -1.505 1.00 93.06 102 ARG A CA 1
ATOM 800 C C . ARG A 1 102 ? -0.814 1.364 -2.520 1.00 93.06 102 ARG A C 1
ATOM 802 O O . ARG A 1 102 ? -0.438 1.120 -3.661 1.00 93.06 102 ARG A O 1
ATOM 809 N N . ASP A 1 103 ? -1.114 2.584 -2.095 1.00 92.62 103 ASP A N 1
ATOM 810 C CA . ASP A 1 103 ? -1.134 3.746 -2.972 1.00 92.62 103 ASP A CA 1
ATOM 811 C C . ASP A 1 103 ? 0.293 4.147 -3.399 1.00 92.62 103 ASP A C 1
ATOM 813 O O . ASP A 1 103 ? 0.505 4.505 -4.555 1.00 92.62 103 ASP A O 1
ATOM 817 N N . ILE A 1 104 ? 1.296 4.000 -2.522 1.00 92.50 104 ILE A N 1
ATOM 818 C CA . ILE A 1 104 ? 2.721 4.162 -2.877 1.00 92.50 104 ILE A CA 1
ATOM 819 C C . ILE A 1 104 ? 3.152 3.096 -3.894 1.00 92.50 104 ILE A C 1
ATOM 821 O O . ILE A 1 104 ? 3.780 3.403 -4.902 1.00 92.50 104 ILE A O 1
ATOM 825 N N . VAL A 1 105 ? 2.789 1.836 -3.662 1.00 91.25 105 VAL A N 1
ATOM 826 C CA . VAL A 1 105 ? 3.112 0.714 -4.557 1.00 91.25 105 VAL A CA 1
ATOM 827 C C . VAL A 1 105 ? 2.400 0.858 -5.907 1.00 91.25 105 VAL A C 1
ATOM 829 O O . VAL A 1 105 ? 2.946 0.480 -6.943 1.00 91.25 105 VAL A O 1
ATOM 832 N N . ALA A 1 106 ? 1.209 1.459 -5.932 1.00 87.00 106 ALA A N 1
ATOM 833 C CA . ALA A 1 106 ? 0.488 1.763 -7.161 1.00 87.00 106 ALA A CA 1
ATOM 834 C C . ALA A 1 106 ? 1.204 2.812 -8.028 1.00 87.00 106 ALA A C 1
ATOM 836 O O . ALA A 1 106 ? 1.116 2.715 -9.249 1.00 87.00 106 ALA A O 1
ATOM 837 N N . GLN A 1 107 ? 1.965 3.744 -7.441 1.00 85.81 107 GLN A N 1
ATOM 838 C CA . GLN A 1 107 ? 2.769 4.722 -8.197 1.00 85.81 107 GLN A CA 1
ATOM 839 C C . GLN A 1 107 ? 3.901 4.060 -9.000 1.00 85.81 107 GLN A C 1
ATOM 841 O O . GLN A 1 107 ? 4.324 4.586 -10.023 1.00 85.81 107 GLN A O 1
ATOM 846 N N . LEU A 1 108 ? 4.335 2.848 -8.628 1.00 81.00 108 LEU A N 1
ATOM 847 C CA . LEU A 1 108 ? 5.282 2.064 -9.436 1.00 81.00 108 LEU A CA 1
ATOM 848 C C . LEU A 1 108 ? 4.693 1.625 -10.789 1.00 81.00 108 LEU A C 1
ATOM 850 O O . LEU A 1 108 ? 5.420 1.144 -11.655 1.00 81.00 108 LEU A O 1
ATOM 854 N N . ARG A 1 109 ? 3.377 1.778 -10.994 1.00 69.19 109 ARG A N 1
ATOM 855 C CA . ARG A 1 109 ? 2.711 1.518 -12.276 1.00 69.19 109 ARG A CA 1
ATOM 856 C C . ARG A 1 109 ? 3.096 2.528 -13.359 1.00 69.19 109 ARG A C 1
ATOM 858 O O . ARG A 1 109 ? 2.933 2.197 -14.525 1.00 69.19 109 ARG A O 1
ATOM 865 N N . ASP A 1 110 ? 3.634 3.691 -13.001 1.00 62.25 110 ASP A N 1
ATOM 866 C CA . ASP A 1 110 ? 4.008 4.726 -13.974 1.00 62.25 110 ASP A CA 1
ATOM 867 C C . ASP A 1 110 ? 5.385 4.479 -14.613 1.00 62.25 110 ASP A C 1
ATOM 869 O O . ASP A 1 110 ? 5.775 5.176 -15.544 1.00 62.25 110 ASP A O 1
ATOM 873 N N . VAL A 1 111 ? 6.097 3.423 -14.200 1.00 60.94 111 VAL A N 1
ATOM 874 C CA . VAL A 1 111 ? 7.320 2.935 -14.868 1.00 60.94 111 VAL A CA 1
ATOM 875 C C . VAL A 1 111 ? 6.965 2.089 -16.106 1.00 60.94 111 VAL A C 1
ATOM 877 O O . VAL A 1 111 ? 7.588 1.068 -16.385 1.00 60.94 111 VAL A O 1
ATOM 880 N N . GLN A 1 112 ? 5.922 2.472 -16.848 1.00 54.44 112 GLN A N 1
ATOM 881 C CA . GLN A 1 112 ? 5.588 1.853 -18.131 1.00 54.44 112 GLN A CA 1
ATOM 882 C C . GLN A 1 112 ? 6.141 2.673 -19.297 1.00 54.44 112 GLN A C 1
ATOM 884 O O . GLN A 1 112 ? 6.207 3.898 -19.243 1.00 54.44 112 GLN A O 1
ATOM 889 N N . LYS A 1 113 ? 6.572 1.937 -20.329 1.00 51.03 113 LYS A N 1
ATOM 890 C CA . LYS A 1 113 ? 7.224 2.389 -21.565 1.00 51.03 113 LYS A CA 1
ATOM 891 C C . LYS A 1 113 ? 6.811 3.797 -22.022 1.00 51.03 113 LYS A C 1
ATOM 893 O O . LYS A 1 113 ? 5.625 4.018 -22.264 1.00 51.03 113 LYS A O 1
ATOM 898 N N . PRO A 1 114 ? 7.760 4.695 -22.341 1.00 42.03 114 PRO A N 1
ATOM 899 C CA . PRO A 1 114 ? 7.492 5.673 -23.383 1.00 42.03 114 PRO A CA 1
ATOM 900 C C . PRO A 1 114 ? 7.345 4.907 -24.713 1.00 42.03 114 PRO A C 1
ATOM 902 O O . PRO A 1 114 ? 8.322 4.347 -25.209 1.00 42.03 114 PRO A O 1
ATOM 905 N N . GLY A 1 115 ? 6.125 4.834 -25.261 1.00 50.53 115 GLY A N 1
ATOM 906 C CA . GLY A 1 115 ? 5.871 4.311 -26.614 1.00 50.53 115 GLY A CA 1
ATOM 907 C C . GLY A 1 115 ? 5.012 3.047 -26.734 1.00 50.53 115 GLY A C 1
ATOM 908 O O . GLY A 1 115 ? 5.261 2.248 -27.629 1.00 50.53 115 GLY A O 1
ATOM 909 N N . SER A 1 116 ? 4.017 2.839 -25.869 1.00 43.62 116 SER A N 1
ATOM 910 C CA . SER A 1 116 ? 2.886 1.959 -26.203 1.00 43.62 116 SER A CA 1
ATOM 911 C C . SER A 1 116 ? 1.765 2.781 -26.854 1.00 43.62 116 SER A C 1
ATOM 913 O O . SER A 1 116 ? 0.760 3.070 -26.205 1.00 43.62 116 SER A O 1
ATOM 915 N N . GLU A 1 117 ? 1.984 3.205 -28.098 1.00 37.47 117 GLU A N 1
ATOM 916 C CA . GLU A 1 117 ? 0.914 3.475 -29.074 1.00 37.47 117 GLU A CA 1
ATOM 917 C C . GLU A 1 117 ? 0.903 2.346 -30.107 1.00 37.47 117 GLU A C 1
ATOM 919 O O . GLU A 1 117 ? 2.007 1.853 -30.442 1.00 37.47 117 GLU A O 1
#

Foldseek 3Di:
DDDDDDDDDDDDDPDPPPDPVVVCDDDPDDDCPDDDPDPVSVVVVVVVVLVVVLVVLVVVLVVLVVVLVVQLVVLVVVCPDDDDPVVNVVSVVSNVVSVVVNVVSVVSVVSDDPDPD

Secondary structure (DSSP, 8-state):
----PPPPPPP--------GGGG------S--PPPPSSHHHHHHHHHHHHHHHHHHHHHHHHHHHHHHHHHHHHHHHHTTS---HHHHHHHHHHHHHHHHHHHHHHHGGG---TT--